Protein AF-A0A2V9SPE2-F1 (afdb_monomer_lite)

Radius of gyration: 20.11 Å; chains: 1; bounding box: 40×23×54 Å

Sequence (118 aa):
MSVTRIAGRIKAHYRHVFNSGCIYTAIGEASGELKHRSKPGTKLRAIRQQCGLSFRAVYAASQDIAKEHRQPAFLVPPSRLHDIETKDRIPSIHRLYALARIYGRTLNEILSLYGIPL

Structure (mmCIF, N/CA/C/O backbone):
data_AF-A0A2V9SPE2-F1
#
_entry.id   AF-A0A2V9SPE2-F1
#
loop_
_atom_site.group_PDB
_atom_site.id
_atom_site.type_symbol
_atom_site.label_atom_id
_atom_site.label_alt_id
_atom_site.label_comp_id
_atom_site.label_asym_id
_atom_site.label_entity_id
_atom_site.label_seq_id
_atom_site.pdbx_PDB_ins_code
_atom_site.Cartn_x
_atom_site.Cartn_y
_atom_site.Cartn_z
_atom_site.occupancy
_atom_site.B_iso_or_equiv
_atom_site.auth_seq_id
_atom_site.auth_comp_id
_atom_site.auth_asym_id
_atom_site.auth_atom_id
_atom_site.pdbx_PDB_model_num
ATOM 1 N N . MET A 1 1 ? -20.753 -11.191 -42.925 1.00 45.09 1 MET A N 1
ATOM 2 C CA . MET A 1 1 ? -20.271 -9.805 -42.709 1.00 45.09 1 MET A CA 1
ATOM 3 C C . MET A 1 1 ? -18.911 -9.878 -42.031 1.00 45.09 1 MET A C 1
ATOM 5 O O . MET A 1 1 ? -18.849 -10.213 -40.860 1.00 45.09 1 MET A O 1
ATOM 9 N N . SER A 1 2 ? -17.830 -9.711 -42.802 1.00 40.88 2 SER A N 1
ATOM 10 C CA . SER A 1 2 ? -16.462 -10.041 -42.376 1.00 40.88 2 SER A CA 1
ATOM 11 C C . SER A 1 2 ? -15.746 -8.830 -41.761 1.00 40.88 2 SER A C 1
ATOM 13 O O . SER A 1 2 ? -15.856 -7.711 -42.268 1.00 40.88 2 SER A O 1
ATOM 15 N N . VAL A 1 3 ? -15.014 -9.077 -40.673 1.00 44.03 3 VAL A N 1
ATOM 16 C CA . VAL A 1 3 ? -14.261 -8.155 -39.788 1.00 44.03 3 VAL A CA 1
ATOM 17 C C . VAL A 1 3 ? -13.335 -7.156 -40.512 1.00 44.03 3 VAL A C 1
ATOM 19 O O . VAL A 1 3 ? -12.921 -6.144 -39.948 1.00 44.03 3 VAL A O 1
ATOM 22 N N . THR A 1 4 ? -13.059 -7.383 -41.793 1.00 42.81 4 THR A N 1
ATOM 23 C CA . THR A 1 4 ? -12.134 -6.621 -42.639 1.00 42.81 4 THR A CA 1
ATOM 24 C C . THR A 1 4 ? -12.589 -5.188 -42.952 1.00 42.81 4 THR A C 1
ATOM 26 O O . THR A 1 4 ? -11.749 -4.323 -43.196 1.00 42.81 4 THR A O 1
ATOM 29 N N . ARG A 1 5 ? -13.898 -4.884 -42.916 1.00 43.50 5 ARG A N 1
ATOM 30 C CA . ARG A 1 5 ? -14.402 -3.520 -43.210 1.00 43.50 5 ARG A CA 1
ATOM 31 C C . ARG A 1 5 ? -14.202 -2.519 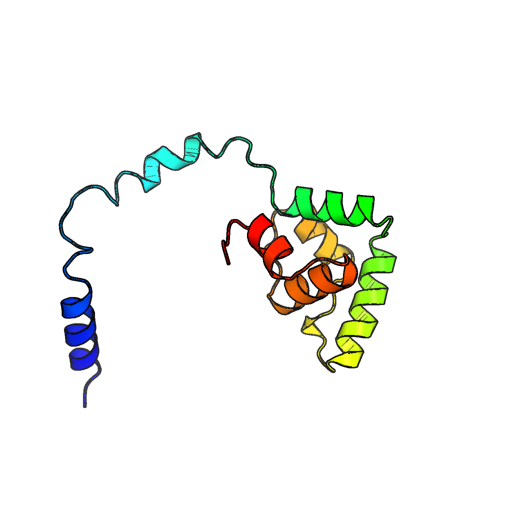-42.067 1.00 43.50 5 ARG A C 1
ATOM 33 O O . ARG A 1 5 ? -14.066 -1.328 -42.336 1.00 43.50 5 ARG A O 1
ATOM 40 N N . ILE A 1 6 ? -14.145 -2.975 -40.814 1.00 46.44 6 ILE A N 1
ATOM 41 C CA . ILE A 1 6 ? -13.982 -2.088 -39.645 1.00 46.44 6 ILE A CA 1
ATOM 42 C C . ILE A 1 6 ? -12.536 -1.574 -39.562 1.00 46.44 6 ILE A C 1
ATOM 44 O O . ILE A 1 6 ? -12.310 -0.383 -39.347 1.00 46.44 6 ILE A O 1
ATOM 48 N N . ALA A 1 7 ? -11.554 -2.435 -39.853 1.00 43.47 7 ALA A N 1
ATOM 49 C CA . ALA A 1 7 ? -10.134 -2.074 -39.861 1.00 43.47 7 ALA A CA 1
ATOM 50 C C . ALA A 1 7 ? -9.795 -0.965 -40.880 1.00 43.47 7 ALA A C 1
ATOM 52 O O . ALA A 1 7 ? -8.960 -0.100 -40.609 1.00 43.47 7 ALA A O 1
ATOM 53 N N . GLY A 1 8 ? -10.475 -0.948 -42.034 1.00 42.50 8 GLY A N 1
ATOM 54 C CA . GLY A 1 8 ? -10.287 0.082 -43.063 1.00 42.50 8 GLY A CA 1
ATOM 55 C C . GLY A 1 8 ? -10.749 1.477 -42.629 1.00 42.50 8 GLY A C 1
ATOM 56 O O . GLY A 1 8 ? -10.129 2.474 -42.996 1.00 42.50 8 GLY A O 1
ATOM 57 N N . ARG A 1 9 ? -11.794 1.559 -41.795 1.00 44.81 9 ARG A N 1
ATOM 58 C CA . ARG A 1 9 ? -12.363 2.834 -41.328 1.00 44.81 9 ARG A CA 1
ATOM 59 C C . ARG A 1 9 ? -11.564 3.450 -40.173 1.00 44.81 9 ARG A C 1
ATOM 61 O O . ARG A 1 9 ? -11.465 4.669 -40.103 1.00 44.81 9 ARG A O 1
ATOM 68 N N . ILE A 1 10 ? -10.911 2.625 -39.349 1.00 51.47 10 ILE A N 1
ATOM 69 C CA . ILE A 1 10 ? -9.981 3.083 -38.299 1.00 51.47 10 ILE A CA 1
ATOM 70 C C . ILE A 1 10 ? -8.686 3.640 -38.920 1.00 51.47 10 ILE A C 1
ATOM 72 O O . ILE A 1 10 ? -8.216 4.702 -38.517 1.00 51.47 10 ILE A O 1
ATOM 76 N N . LYS A 1 11 ? -8.141 2.992 -39.963 1.00 45.84 11 LYS A N 1
ATOM 77 C CA . LYS A 1 11 ? -6.917 3.454 -40.651 1.00 45.84 11 LYS A CA 1
ATOM 78 C C . LYS A 1 11 ? -7.044 4.841 -41.293 1.00 45.84 11 LYS A C 1
ATOM 80 O O . LYS A 1 11 ? -6.061 5.572 -41.342 1.00 45.84 11 LYS A O 1
ATOM 85 N N . ALA A 1 12 ? -8.228 5.216 -41.777 1.00 49.00 12 ALA A N 1
ATOM 86 C CA . ALA A 1 12 ? -8.435 6.516 -42.415 1.00 49.00 12 ALA A CA 1
ATOM 87 C C . ALA A 1 12 ? -8.421 7.686 -41.414 1.00 49.00 12 ALA A C 1
ATOM 89 O O . ALA A 1 12 ? -8.009 8.784 -41.776 1.00 49.00 12 ALA A O 1
ATOM 90 N N . HIS A 1 13 ? -8.820 7.450 -40.159 1.00 45.06 13 HIS A N 1
ATOM 91 C CA . HIS A 1 13 ? -8.910 8.501 -39.142 1.00 45.06 13 HIS A CA 1
ATOM 92 C C . HIS A 1 13 ? -7.552 8.834 -38.495 1.00 45.06 13 HIS A C 1
ATOM 94 O O . HIS A 1 13 ? -7.324 9.965 -38.085 1.00 45.06 13 HIS A O 1
ATOM 100 N N . TYR A 1 14 ? -6.604 7.890 -38.491 1.00 46.16 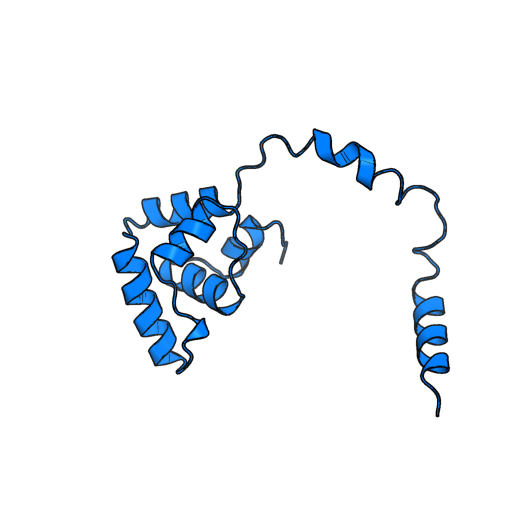14 TYR A N 1
ATOM 101 C CA . TYR A 1 14 ? -5.255 8.062 -37.922 1.00 46.16 14 TYR A CA 1
ATOM 102 C C . TYR A 1 14 ? -4.172 8.386 -38.966 1.00 46.16 14 TYR A C 1
ATOM 104 O O . TYR A 1 14 ? -2.979 8.195 -38.724 1.00 46.16 14 TYR A O 1
ATOM 112 N N . ARG A 1 15 ? -4.560 8.893 -40.142 1.00 40.56 15 ARG A N 1
ATOM 113 C CA . ARG A 1 15 ? -3.642 9.136 -41.269 1.00 40.56 15 ARG A CA 1
ATOM 114 C C . ARG A 1 15 ? -2.596 10.235 -41.008 1.00 40.56 15 ARG A C 1
ATOM 116 O O . ARG A 1 15 ? -1.603 10.290 -41.721 1.00 40.56 15 ARG A O 1
ATOM 123 N N . HIS A 1 16 ? -2.758 11.033 -39.950 1.00 41.75 16 HIS A N 1
ATOM 124 C CA . HIS A 1 16 ? -1.746 11.990 -39.484 1.00 41.75 16 HIS A CA 1
ATOM 125 C C . HIS A 1 16 ? -0.682 11.396 -38.543 1.00 41.75 16 HIS A C 1
ATOM 127 O O . HIS A 1 16 ? 0.319 12.053 -38.287 1.00 41.75 16 HIS A O 1
ATOM 133 N N . VAL A 1 17 ? -0.846 10.158 -38.060 1.00 47.31 17 VAL A N 1
ATOM 134 C CA . VAL A 1 17 ? 0.118 9.514 -37.139 1.00 47.31 17 VAL A CA 1
ATOM 135 C C . VAL A 1 17 ? 1.178 8.689 -37.893 1.00 47.31 17 VAL A C 1
ATOM 137 O O . VAL A 1 17 ? 2.150 8.230 -37.307 1.00 47.31 17 VAL A O 1
ATOM 140 N N . PHE A 1 18 ? 1.029 8.521 -39.212 1.00 42.56 18 PHE A N 1
ATOM 141 C CA . PHE A 1 18 ? 1.817 7.575 -40.015 1.00 42.56 18 PHE A CA 1
ATOM 142 C C . PHE A 1 18 ? 2.649 8.213 -41.136 1.00 42.56 18 PHE A C 1
ATOM 144 O O . PHE A 1 18 ? 2.977 7.543 -42.111 1.00 42.56 18 PHE A O 1
ATOM 151 N N . ASN A 1 19 ? 3.010 9.494 -41.022 1.00 41.66 19 ASN A N 1
ATOM 152 C CA . ASN A 1 19 ? 3.942 10.110 -41.968 1.00 41.66 19 ASN A CA 1
ATOM 153 C C . ASN A 1 19 ? 4.971 10.992 -41.259 1.00 41.66 19 ASN A C 1
ATOM 155 O O . ASN A 1 19 ? 4.884 12.213 -41.314 1.00 41.66 19 ASN A O 1
ATOM 159 N N . SER A 1 20 ? 5.913 10.363 -40.553 1.00 38.97 20 SER A N 1
ATOM 160 C CA . SER A 1 20 ? 7.225 10.924 -40.195 1.00 38.97 20 SER A CA 1
ATOM 161 C C . SER A 1 20 ? 8.101 9.801 -39.635 1.00 38.97 20 SER A C 1
ATOM 163 O O . SER A 1 20 ? 7.794 9.218 -38.595 1.00 38.97 20 SER A O 1
ATOM 165 N N . GLY A 1 21 ? 9.170 9.455 -40.351 1.00 41.00 21 GLY A N 1
ATOM 166 C CA . GLY A 1 21 ? 10.102 8.378 -40.013 1.00 41.00 21 GLY A CA 1
ATOM 167 C C . GLY A 1 21 ? 10.988 8.676 -38.801 1.00 41.00 21 GLY A C 1
ATOM 168 O O . GLY A 1 21 ? 12.186 8.848 -38.970 1.00 41.00 21 GLY A O 1
ATOM 169 N N . CYS A 1 22 ? 10.417 8.706 -37.591 1.00 36.97 22 CYS A N 1
ATOM 170 C CA . CYS A 1 22 ? 11.181 8.963 -36.358 1.00 36.97 22 CYS A CA 1
ATOM 171 C C . CYS A 1 22 ? 10.678 8.251 -35.083 1.00 36.97 22 CYS A C 1
ATOM 173 O O . CYS A 1 22 ? 11.142 8.573 -33.996 1.00 36.97 22 CYS A O 1
ATOM 175 N N . ILE A 1 23 ? 9.744 7.290 -35.155 1.00 38.56 23 ILE A N 1
ATOM 176 C CA . ILE A 1 23 ? 9.174 6.674 -33.931 1.00 38.56 23 ILE A CA 1
ATOM 177 C C . ILE A 1 23 ? 9.763 5.306 -33.545 1.00 38.56 23 ILE A C 1
ATOM 179 O O . ILE A 1 23 ? 9.626 4.901 -32.395 1.00 38.56 23 ILE A O 1
ATOM 183 N N . TYR A 1 24 ? 10.450 4.603 -34.455 1.00 38.47 24 TYR A N 1
ATOM 184 C CA . TYR A 1 24 ? 11.024 3.274 -34.164 1.00 38.47 24 TYR A CA 1
ATOM 185 C C . TYR A 1 24 ? 12.506 3.296 -33.766 1.00 38.47 24 TYR A C 1
ATOM 187 O O . TYR A 1 24 ? 12.995 2.321 -33.207 1.00 38.47 24 TYR A O 1
ATOM 195 N N . THR A 1 25 ? 13.221 4.396 -33.993 1.00 37.56 25 THR A N 1
ATOM 196 C CA . THR A 1 25 ? 14.614 4.570 -33.545 1.00 37.56 25 THR A CA 1
ATOM 197 C C . THR A 1 25 ? 14.708 5.058 -32.094 1.00 37.56 25 THR A C 1
ATOM 199 O O . THR A 1 25 ? 15.641 4.694 -31.387 1.00 37.56 25 THR A O 1
ATOM 202 N N . ALA A 1 26 ? 13.691 5.759 -31.580 1.00 42.19 26 ALA A N 1
ATOM 203 C CA . ALA A 1 26 ? 13.686 6.276 -30.205 1.00 42.19 26 ALA A CA 1
ATOM 204 C C . ALA A 1 26 ? 13.480 5.204 -29.111 1.00 42.19 26 ALA A C 1
ATOM 206 O O . ALA A 1 26 ? 13.787 5.445 -27.944 1.00 42.19 26 ALA A O 1
ATOM 207 N N . ILE A 1 27 ? 12.988 4.006 -29.455 1.00 49.34 27 ILE A N 1
ATOM 208 C CA . ILE A 1 27 ? 12.805 2.917 -28.474 1.00 49.34 27 ILE A CA 1
ATOM 209 C C . ILE A 1 27 ? 14.122 2.209 -28.107 1.00 49.34 27 ILE A C 1
ATOM 211 O O . ILE A 1 27 ? 14.177 1.542 -27.077 1.00 49.34 27 ILE A O 1
ATOM 215 N N . GLY A 1 28 ? 15.182 2.370 -28.910 1.00 38.50 28 GLY A N 1
ATOM 216 C CA . GLY A 1 28 ? 16.507 1.797 -28.637 1.00 38.50 28 GLY A CA 1
ATOM 217 C C . GLY A 1 28 ? 17.390 2.670 -27.738 1.00 38.50 28 GLY A C 1
ATOM 218 O O . GLY A 1 28 ? 18.136 2.147 -26.915 1.00 38.50 28 GLY A O 1
ATOM 219 N N . GLU A 1 29 ? 17.268 3.995 -27.838 1.00 41.19 29 GLU A N 1
ATOM 220 C CA . GLU A 1 29 ? 18.178 4.949 -27.179 1.00 41.19 29 GLU A CA 1
ATOM 221 C C . GLU A 1 29 ? 17.653 5.456 -25.820 1.00 41.19 29 GLU A C 1
ATOM 223 O O . GLU A 1 29 ? 18.436 5.766 -24.923 1.00 41.19 29 GLU A O 1
ATOM 228 N N . ALA A 1 30 ? 16.335 5.417 -25.582 1.00 44.50 30 ALA A N 1
ATOM 229 C CA . ALA A 1 30 ? 15.723 5.857 -24.319 1.00 44.50 30 ALA A CA 1
ATOM 230 C C . ALA A 1 30 ? 15.927 4.895 -23.125 1.00 44.50 30 ALA A C 1
ATOM 232 O O . ALA A 1 30 ? 15.512 5.189 -22.001 1.00 44.50 30 ALA A O 1
ATOM 233 N N . SER A 1 31 ? 16.579 3.747 -23.332 1.00 46.06 31 SER A N 1
ATOM 234 C CA . SER A 1 31 ? 16.885 2.797 -22.250 1.00 46.06 31 SER A CA 1
ATOM 235 C C . SER A 1 31 ? 17.997 3.304 -21.313 1.00 46.06 31 SER A C 1
ATOM 237 O O . SER A 1 31 ? 18.126 2.820 -20.187 1.00 46.06 31 SER A O 1
ATOM 239 N N . GLY A 1 32 ? 18.796 4.285 -21.757 1.00 39.81 32 GLY A N 1
ATOM 240 C CA . GLY A 1 32 ? 19.959 4.808 -21.028 1.00 39.81 32 GLY A CA 1
ATOM 241 C C . GLY A 1 32 ? 19.681 5.958 -20.050 1.00 39.81 32 GLY A C 1
ATOM 242 O O . GLY A 1 32 ? 20.434 6.109 -19.087 1.00 39.81 32 GLY A O 1
ATOM 243 N N . GLU A 1 33 ? 18.598 6.723 -20.237 1.00 38.50 33 GLU A N 1
ATOM 244 C CA . GLU A 1 33 ? 18.345 7.981 -19.500 1.00 38.50 33 GLU A CA 1
ATOM 245 C C . GLU A 1 33 ? 17.221 7.924 -18.448 1.00 38.50 33 GLU A C 1
ATOM 247 O O . GLU A 1 33 ? 17.034 8.867 -17.685 1.00 38.50 33 GLU A O 1
ATOM 252 N N . LEU A 1 34 ? 16.535 6.789 -18.266 1.00 50.16 34 LEU A N 1
ATOM 253 C CA . LEU A 1 34 ? 15.640 6.569 -17.108 1.00 50.16 34 LEU A CA 1
ATOM 254 C C . LEU A 1 34 ? 16.402 6.217 -15.810 1.00 50.16 34 LEU A C 1
ATOM 256 O O . LEU A 1 34 ? 15.818 5.749 -14.825 1.00 50.16 34 LEU A O 1
ATOM 260 N N . LYS A 1 35 ? 17.718 6.448 -15.785 1.00 45.12 35 LYS A N 1
ATOM 261 C CA . LYS A 1 35 ? 18.573 6.284 -14.609 1.00 45.12 35 LYS A CA 1
ATOM 262 C C . LYS A 1 35 ? 18.240 7.374 -13.583 1.00 45.12 35 LYS A C 1
ATOM 264 O O . LYS A 1 35 ? 18.760 8.477 -13.638 1.00 45.12 35 LYS A O 1
ATOM 269 N N . HIS A 1 36 ? 17.405 6.996 -12.611 1.00 51.00 36 HIS A N 1
ATOM 270 C CA . HIS A 1 36 ? 17.106 7.692 -11.349 1.00 51.00 36 HIS A CA 1
ATOM 271 C C . HIS A 1 36 ? 15.787 8.480 -11.241 1.00 51.00 36 HIS A C 1
ATOM 273 O O . HIS A 1 36 ? 15.645 9.348 -10.379 1.00 51.00 36 HIS A O 1
ATOM 279 N N . ARG A 1 37 ? 14.739 8.110 -11.991 1.00 58.56 37 ARG A N 1
ATOM 280 C CA . ARG A 1 37 ? 13.377 8.426 -11.521 1.00 58.56 37 ARG A CA 1
ATOM 281 C C . ARG A 1 37 ? 13.061 7.489 -10.351 1.00 58.56 37 ARG A C 1
ATOM 283 O O . ARG A 1 37 ? 13.029 6.276 -10.536 1.00 58.56 37 ARG A O 1
ATOM 290 N N . SER A 1 38 ? 12.874 8.031 -9.143 1.00 72.44 38 SER A N 1
ATOM 291 C CA . SER A 1 38 ? 12.496 7.231 -7.964 1.00 72.44 38 SER A CA 1
ATOM 292 C C . SER A 1 38 ? 11.321 6.308 -8.305 1.00 72.44 38 SER A C 1
ATOM 294 O O . SER A 1 38 ? 10.285 6.775 -8.794 1.00 72.44 38 SER A O 1
ATOM 296 N N . LYS A 1 39 ? 11.522 5.002 -8.093 1.00 89.75 39 LYS A N 1
ATOM 297 C CA . LYS A 1 39 ? 10.578 3.943 -8.462 1.00 89.75 39 LYS A CA 1
ATOM 298 C C . LYS A 1 39 ? 9.221 4.177 -7.778 1.00 89.75 39 LYS A C 1
ATOM 300 O O . LYS A 1 39 ? 9.205 4.547 -6.599 1.00 89.75 39 LYS A O 1
ATOM 305 N N . PRO A 1 40 ? 8.080 3.939 -8.455 1.00 93.38 40 PRO A N 1
ATOM 306 C CA . PRO A 1 40 ? 6.750 4.143 -7.871 1.00 93.38 40 PRO A CA 1
ATOM 307 C C . PRO A 1 40 ? 6.568 3.410 -6.532 1.00 93.38 40 PRO A C 1
ATOM 309 O O . PRO A 1 40 ? 6.029 3.978 -5.583 1.00 93.38 40 PRO A O 1
ATOM 312 N N . GLY A 1 41 ? 7.100 2.185 -6.424 1.00 95.19 41 GLY A N 1
ATOM 313 C CA . GLY A 1 41 ? 7.090 1.392 -5.191 1.00 95.19 41 GLY A CA 1
ATOM 314 C C . GLY A 1 41 ? 7.799 2.077 -4.019 1.00 95.19 41 GLY A C 1
ATOM 315 O O . GLY A 1 41 ? 7.257 2.127 -2.915 1.00 95.19 41 GLY A O 1
ATOM 316 N N . THR A 1 42 ? 8.956 2.700 -4.261 1.00 95.69 42 THR A N 1
ATOM 317 C CA . THR A 1 42 ? 9.693 3.463 -3.240 1.00 95.69 42 THR A CA 1
ATOM 318 C C . THR A 1 42 ? 8.891 4.668 -2.752 1.00 95.69 42 THR A C 1
ATOM 320 O O . THR A 1 42 ? 8.875 4.954 -1.554 1.00 95.69 42 THR A O 1
ATOM 323 N N . LYS A 1 43 ? 8.177 5.356 -3.652 1.00 95.94 43 LYS A N 1
ATOM 324 C CA . LYS A 1 43 ? 7.303 6.480 -3.279 1.00 95.94 43 LYS A CA 1
ATOM 325 C C . LYS A 1 43 ? 6.099 6.017 -2.457 1.00 95.94 43 LYS A C 1
ATOM 327 O O . LYS A 1 43 ? 5.791 6.638 -1.444 1.00 95.94 43 LYS A O 1
ATOM 332 N N . LEU A 1 44 ? 5.464 4.903 -2.833 1.00 97.00 44 LEU A N 1
ATOM 333 C CA . LEU A 1 44 ? 4.388 4.295 -2.037 1.00 97.00 44 LEU A CA 1
ATOM 334 C C . LEU A 1 44 ? 4.863 3.912 -0.634 1.00 97.00 44 LEU A C 1
ATOM 336 O O . LEU A 1 44 ? 4.173 4.197 0.345 1.00 97.00 44 LEU A O 1
ATOM 340 N N . ARG A 1 45 ? 6.059 3.324 -0.529 1.00 97.62 45 ARG A N 1
ATOM 341 C CA . ARG A 1 45 ? 6.678 3.007 0.761 1.00 97.62 45 ARG A CA 1
ATOM 342 C C . ARG A 1 45 ? 6.878 4.257 1.613 1.00 97.62 45 ARG A C 1
ATOM 344 O O . ARG A 1 45 ? 6.565 4.225 2.801 1.00 97.62 45 ARG A O 1
ATOM 351 N N . ALA A 1 46 ? 7.377 5.341 1.017 1.00 97.69 46 ALA A N 1
ATOM 352 C CA . ALA A 1 46 ? 7.578 6.603 1.721 1.00 97.69 46 ALA A CA 1
ATOM 353 C C . ALA A 1 46 ? 6.253 7.166 2.259 1.00 97.69 46 ALA A C 1
ATOM 355 O O . ALA A 1 46 ? 6.180 7.502 3.438 1.00 97.69 46 ALA A O 1
ATOM 356 N N . ILE A 1 47 ? 5.191 7.178 1.443 1.00 98.06 47 ILE A N 1
ATOM 357 C CA . ILE A 1 47 ? 3.849 7.607 1.874 1.00 98.06 47 ILE A CA 1
ATOM 358 C C . ILE A 1 47 ? 3.360 6.744 3.043 1.00 98.06 47 ILE A C 1
ATOM 360 O O . ILE A 1 47 ? 2.958 7.276 4.075 1.00 98.06 47 ILE A O 1
ATOM 364 N N . ARG A 1 48 ? 3.461 5.412 2.938 1.00 98.44 48 ARG A N 1
ATOM 365 C CA . ARG A 1 48 ? 3.054 4.506 4.022 1.00 98.44 48 ARG A CA 1
ATOM 366 C C . ARG A 1 48 ? 3.789 4.803 5.331 1.00 98.44 48 ARG A C 1
ATOM 368 O O . ARG A 1 48 ? 3.174 4.791 6.396 1.00 98.44 48 ARG A O 1
ATOM 375 N N . GLN A 1 49 ? 5.101 5.031 5.253 1.00 98.44 49 GLN A N 1
ATOM 376 C CA . GLN A 1 49 ? 5.933 5.351 6.414 1.00 98.44 49 GLN A CA 1
ATOM 377 C C . GLN A 1 49 ? 5.568 6.711 7.020 1.00 98.44 49 GLN A C 1
ATOM 379 O O . GLN A 1 49 ? 5.508 6.814 8.240 1.00 98.44 49 GLN A O 1
ATOM 384 N N . GLN A 1 50 ? 5.255 7.714 6.195 1.00 98.19 50 GLN A N 1
ATOM 385 C CA . GLN A 1 50 ? 4.760 9.020 6.651 1.00 98.19 50 GLN A CA 1
ATOM 386 C C . GLN A 1 50 ? 3.404 8.913 7.360 1.00 98.19 50 GLN A C 1
ATOM 388 O O . GLN A 1 50 ? 3.176 9.604 8.346 1.00 98.19 50 GLN A O 1
ATOM 393 N N . CYS A 1 51 ? 2.531 8.005 6.915 1.00 97.69 51 CYS A N 1
ATOM 394 C CA . CYS A 1 51 ? 1.282 7.684 7.611 1.00 97.69 51 CYS A CA 1
ATOM 395 C C . CYS A 1 51 ? 1.491 6.870 8.906 1.00 97.69 51 CYS A C 1
ATOM 397 O O . CYS A 1 51 ? 0.516 6.563 9.586 1.00 97.69 51 CYS A O 1
ATOM 399 N N . GLY A 1 52 ? 2.720 6.446 9.232 1.00 98.06 52 GLY A N 1
ATOM 400 C CA . GLY A 1 52 ? 3.003 5.599 10.397 1.00 98.06 52 GLY A CA 1
ATOM 401 C C . GLY A 1 52 ? 2.436 4.177 10.292 1.00 98.06 52 GLY A C 1
ATOM 402 O O . GLY A 1 52 ? 2.298 3.485 11.300 1.00 98.06 52 GLY A O 1
ATOM 403 N N . LEU A 1 53 ? 2.093 3.712 9.085 1.00 98.50 53 LEU A N 1
ATOM 404 C CA . LEU A 1 53 ? 1.392 2.442 8.896 1.00 98.50 53 LEU A CA 1
ATOM 405 C C . LEU A 1 53 ? 2.361 1.263 8.749 1.00 98.50 53 LEU A C 1
ATOM 407 O O . LEU A 1 53 ? 3.227 1.219 7.866 1.00 98.50 53 LEU A O 1
ATOM 411 N N . SER A 1 54 ? 2.158 0.236 9.573 1.00 98.50 54 SER A N 1
ATOM 412 C CA . SER A 1 54 ? 2.808 -1.062 9.390 1.00 98.50 54 SER A CA 1
ATOM 413 C C . SER A 1 54 ? 2.161 -1.849 8.243 1.00 98.50 54 SER A C 1
ATOM 415 O O . SER A 1 54 ? 1.014 -1.613 7.865 1.00 98.50 54 SER A O 1
ATOM 417 N N . PHE A 1 55 ? 2.861 -2.858 7.720 1.00 98.50 55 PHE A N 1
ATOM 418 C CA . PHE A 1 55 ? 2.297 -3.777 6.721 1.00 98.50 55 PHE A CA 1
ATOM 419 C C . PHE A 1 55 ? 1.019 -4.464 7.219 1.00 98.50 55 PHE A C 1
ATOM 421 O O . PHE A 1 55 ? 0.097 -4.716 6.446 1.00 98.50 55 PHE A O 1
ATOM 428 N N . ARG A 1 56 ? 0.967 -4.777 8.519 1.00 98.31 56 ARG A N 1
ATOM 429 C CA . ARG A 1 56 ? -0.194 -5.410 9.150 1.00 98.31 56 ARG A CA 1
ATOM 430 C C . ARG A 1 56 ? -1.365 -4.440 9.267 1.00 98.31 56 ARG A C 1
ATOM 432 O O . ARG A 1 56 ? -2.483 -4.855 8.989 1.00 98.31 56 ARG A O 1
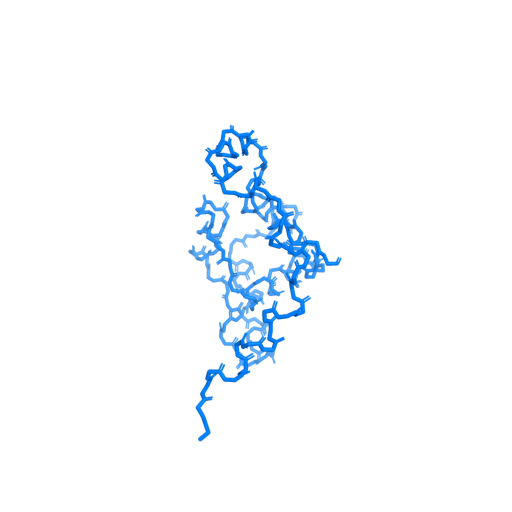ATOM 439 N N . ALA A 1 57 ? -1.105 -3.171 9.586 1.00 98.69 57 ALA A N 1
ATOM 440 C CA . ALA A 1 57 ? -2.133 -2.132 9.620 1.00 98.69 57 ALA A CA 1
ATOM 441 C C . ALA A 1 57 ? -2.754 -1.906 8.231 1.00 98.69 57 ALA A C 1
ATOM 443 O O . ALA A 1 57 ? -3.974 -1.894 8.102 1.00 98.69 57 ALA A O 1
ATOM 444 N N . VAL A 1 58 ? -1.929 -1.832 7.176 1.00 98.81 58 VAL A N 1
ATOM 445 C CA . VAL A 1 58 ? -2.426 -1.732 5.790 1.00 98.81 58 VAL A CA 1
ATOM 446 C C . VAL A 1 58 ? -3.268 -2.951 5.416 1.00 98.81 58 VAL A C 1
ATOM 448 O O . VAL A 1 58 ? -4.336 -2.805 4.826 1.00 98.81 58 VAL A O 1
ATOM 451 N N . TYR A 1 59 ? -2.821 -4.157 5.781 1.00 98.81 59 TYR A N 1
ATOM 452 C CA . TYR A 1 59 ? -3.595 -5.364 5.508 1.00 98.81 59 TYR A CA 1
ATOM 453 C C . TYR A 1 59 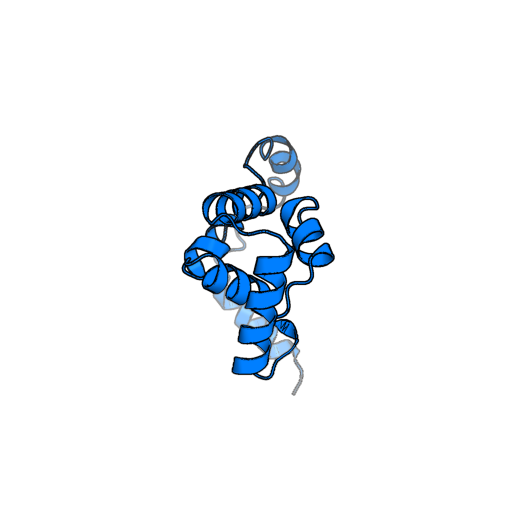? -4.955 -5.342 6.215 1.00 98.81 59 TYR A C 1
ATOM 455 O O . TYR A 1 59 ? -5.961 -5.574 5.547 1.00 98.81 59 TYR A O 1
ATOM 463 N N . ALA A 1 60 ? -4.999 -5.002 7.506 1.00 98.75 60 ALA A N 1
ATOM 464 C CA . ALA A 1 60 ? -6.241 -4.895 8.271 1.00 98.75 60 ALA A CA 1
ATOM 465 C C . ALA A 1 60 ? -7.213 -3.884 7.638 1.00 98.75 60 ALA A C 1
ATOM 467 O O . ALA A 1 60 ? -8.337 -4.247 7.306 1.00 98.75 60 ALA A O 1
ATOM 468 N N . ALA A 1 61 ? -6.750 -2.671 7.327 1.00 98.75 61 ALA A N 1
ATOM 469 C CA . ALA A 1 61 ? -7.584 -1.665 6.665 1.00 98.75 61 ALA A CA 1
ATOM 470 C C . ALA A 1 61 ? -8.077 -2.129 5.278 1.00 98.75 61 ALA A C 1
ATOM 472 O O . ALA A 1 61 ? -9.217 -1.875 4.889 1.00 98.75 61 ALA A O 1
ATOM 473 N N . SER A 1 62 ? -7.255 -2.877 4.531 1.00 98.81 62 SER A N 1
ATOM 474 C CA . SER A 1 62 ? -7.681 -3.456 3.250 1.00 98.81 62 SER A CA 1
ATOM 475 C C . SER A 1 62 ? -8.757 -4.538 3.405 1.00 98.81 62 SER A C 1
ATOM 477 O O . SER A 1 62 ? -9.559 -4.726 2.489 1.00 98.81 62 SER A O 1
ATOM 479 N N . GLN A 1 63 ? -8.803 -5.241 4.546 1.00 98.81 63 GLN A N 1
ATOM 480 C CA . GLN A 1 63 ? -9.870 -6.200 4.843 1.00 98.81 63 GLN A CA 1
ATOM 481 C C . GLN A 1 63 ? -11.208 -5.489 5.034 1.00 98.81 63 GLN A C 1
ATOM 483 O O . GLN A 1 63 ? -12.220 -5.993 4.550 1.00 98.81 63 GLN A O 1
ATOM 488 N N . ASP A 1 64 ? -11.216 -4.322 5.672 1.00 98.75 64 ASP A N 1
ATOM 489 C CA . ASP A 1 64 ? -12.440 -3.542 5.867 1.00 98.75 64 ASP A CA 1
ATOM 490 C C . ASP A 1 64 ? -12.984 -3.016 4.533 1.00 98.75 64 ASP A C 1
ATOM 492 O O . ASP A 1 64 ? -14.163 -3.207 4.241 1.00 98.75 64 ASP A O 1
ATOM 496 N N . ILE A 1 65 ? -12.113 -2.505 3.653 1.00 98.62 65 ILE A N 1
ATOM 497 C CA . ILE A 1 65 ? -12.490 -2.106 2.282 1.00 98.62 65 ILE A CA 1
ATOM 498 C C . ILE A 1 65 ? -13.020 -3.309 1.483 1.00 98.62 65 ILE A C 1
ATOM 500 O O . ILE A 1 65 ? -14.042 -3.219 0.802 1.00 98.62 65 ILE A O 1
ATOM 504 N N . ALA A 1 66 ? -12.352 -4.465 1.563 1.00 98.62 66 ALA A N 1
ATOM 505 C CA . ALA A 1 66 ? -12.799 -5.669 0.865 1.00 98.62 66 ALA A CA 1
ATOM 506 C C . ALA A 1 66 ? -14.180 -6.145 1.347 1.00 98.62 66 ALA A C 1
ATOM 508 O O . ALA A 1 66 ? -14.972 -6.622 0.532 1.00 98.62 66 ALA A O 1
ATOM 509 N N . LYS A 1 67 ? -14.484 -5.998 2.644 1.00 98.62 67 LYS A N 1
ATOM 510 C CA . LYS A 1 67 ? -15.807 -6.293 3.214 1.00 98.62 67 LYS A CA 1
ATOM 511 C C . LYS A 1 67 ? -16.857 -5.278 2.763 1.00 98.62 67 LYS A C 1
ATOM 513 O O . LYS A 1 67 ? -17.914 -5.702 2.303 1.00 98.62 67 LYS A O 1
ATOM 518 N N . GLU A 1 68 ? -16.554 -3.979 2.838 1.00 98.31 68 GLU A N 1
ATOM 519 C CA . GLU A 1 68 ? -17.427 -2.877 2.395 1.00 98.31 68 GLU A CA 1
ATOM 520 C C . GLU A 1 68 ? -17.897 -3.098 0.951 1.00 98.31 68 GLU A C 1
ATOM 522 O O . GLU A 1 68 ? -19.093 -3.075 0.664 1.00 98.31 68 GLU A O 1
ATOM 527 N N . HIS A 1 69 ? -16.963 -3.422 0.056 1.00 97.94 69 HIS A N 1
ATOM 528 C CA . HIS A 1 69 ? -17.252 -3.657 -1.358 1.00 97.94 69 HIS A CA 1
ATOM 529 C C . HIS A 1 69 ? -17.612 -5.112 -1.703 1.00 97.94 69 HIS A C 1
ATOM 531 O O . HIS A 1 69 ? -17.847 -5.412 -2.874 1.00 97.94 69 HIS A O 1
ATOM 537 N N . ARG A 1 70 ? -17.627 -6.030 -0.724 1.00 98.00 70 ARG A N 1
ATOM 538 C CA . ARG A 1 70 ? -17.827 -7.485 -0.915 1.00 98.00 70 ARG A CA 1
ATOM 539 C C . ARG A 1 70 ? -16.933 -8.077 -2.013 1.00 98.00 70 ARG A C 1
ATOM 541 O O . ARG A 1 70 ? -17.363 -8.911 -2.808 1.00 98.00 70 ARG A O 1
ATOM 548 N N . GLN A 1 71 ? -15.684 -7.625 -2.073 1.00 98.19 71 GLN A N 1
ATOM 549 C CA . GLN A 1 71 ? -14.768 -7.929 -3.166 1.00 98.19 71 GLN A CA 1
ATOM 550 C C . GLN A 1 71 ? -13.343 -8.190 -2.639 1.00 98.19 71 GLN A C 1
ATOM 552 O O . GLN A 1 71 ? -12.646 -7.254 -2.240 1.00 98.19 71 GLN A O 1
ATOM 557 N N . PRO A 1 72 ? -12.845 -9.443 -2.668 1.00 97.81 72 PRO A N 1
ATOM 558 C CA . PRO A 1 72 ? -11.515 -9.780 -2.151 1.00 97.81 72 PRO A CA 1
ATOM 559 C C . PRO A 1 72 ? -10.357 -9.160 -2.946 1.00 97.81 72 PRO A C 1
ATOM 561 O O . PRO A 1 72 ? -9.238 -9.087 -2.435 1.00 97.81 72 PRO A O 1
ATOM 564 N N . ALA A 1 73 ? -10.584 -8.677 -4.173 1.00 98.00 73 ALA A N 1
ATOM 565 C CA . ALA A 1 73 ? -9.547 -8.022 -4.975 1.00 98.00 73 ALA A CA 1
ATOM 566 C C . ALA A 1 73 ? -8.951 -6.756 -4.321 1.00 98.00 73 ALA A C 1
ATOM 568 O O . ALA A 1 73 ? -7.832 -6.369 -4.677 1.00 98.00 73 ALA A O 1
ATOM 569 N N . PHE A 1 74 ? -9.657 -6.141 -3.361 1.00 98.62 74 PHE A N 1
ATOM 570 C CA . PHE A 1 74 ? -9.169 -4.999 -2.578 1.00 98.62 74 PHE A CA 1
ATOM 571 C C . PHE A 1 74 ? -8.125 -5.377 -1.519 1.00 98.62 74 PHE A C 1
ATOM 573 O O . PHE A 1 74 ? -7.401 -4.501 -1.051 1.00 98.62 74 PHE A O 1
ATOM 580 N N . LEU A 1 75 ? -7.991 -6.662 -1.168 1.00 98.56 75 LEU A N 1
ATOM 581 C CA . LEU A 1 75 ? -7.013 -7.099 -0.175 1.00 98.56 75 LEU A CA 1
ATOM 582 C C . LEU A 1 75 ? -5.578 -6.802 -0.624 1.00 98.56 75 LEU A C 1
ATOM 584 O O . LEU A 1 75 ? -5.151 -7.133 -1.745 1.00 98.56 75 LEU A O 1
ATOM 588 N N . VAL A 1 76 ? -4.799 -6.270 0.318 1.00 98.62 76 VAL A N 1
ATOM 589 C CA . VAL A 1 76 ? -3.366 -6.009 0.159 1.00 98.62 76 VAL A CA 1
ATOM 590 C C . VAL A 1 76 ? -2.577 -6.794 1.219 1.00 98.62 76 VAL A C 1
ATOM 592 O O . VAL A 1 76 ? -2.215 -6.247 2.259 1.00 98.62 76 VAL A O 1
ATOM 595 N N . PRO A 1 77 ? -2.304 -8.097 0.993 1.00 98.50 77 PRO A N 1
ATOM 596 C CA . PRO A 1 77 ? -1.495 -8.896 1.912 1.00 98.50 77 PRO A CA 1
ATOM 597 C C . PRO A 1 77 ? -0.080 -8.327 2.096 1.00 98.50 77 PRO A C 1
ATOM 599 O O . PRO A 1 77 ? 0.469 -7.782 1.134 1.00 98.50 77 PRO A O 1
ATOM 602 N N . PRO A 1 78 ? 0.578 -8.535 3.254 1.00 98.56 78 PRO A N 1
ATOM 603 C CA . PRO A 1 78 ? 1.929 -8.025 3.500 1.00 98.56 78 PRO A CA 1
ATOM 604 C C . PRO A 1 78 ? 2.964 -8.420 2.438 1.00 98.56 78 PRO A C 1
ATOM 606 O O . PRO A 1 78 ? 3.763 -7.588 2.018 1.00 98.56 78 PRO A O 1
ATOM 609 N N . SER A 1 79 ? 2.923 -9.663 1.947 1.00 97.88 79 SER A N 1
ATOM 610 C CA . SER A 1 79 ? 3.807 -10.125 0.866 1.00 97.88 79 SER A CA 1
ATOM 611 C C . SER A 1 79 ? 3.570 -9.360 -0.436 1.00 97.88 79 SER A C 1
ATOM 613 O O . SER A 1 79 ? 4.514 -8.971 -1.117 1.00 97.88 79 SER A O 1
ATOM 615 N N . ARG A 1 80 ? 2.301 -9.083 -0.757 1.00 97.94 80 ARG A N 1
ATOM 616 C CA . ARG A 1 80 ? 1.931 -8.312 -1.943 1.00 97.94 80 ARG A CA 1
ATOM 617 C C . ARG A 1 80 ? 2.375 -6.863 -1.821 1.00 97.94 80 ARG A C 1
ATOM 619 O O . ARG A 1 80 ? 2.895 -6.327 -2.790 1.00 97.94 80 ARG A O 1
ATOM 626 N N . LEU A 1 81 ? 2.182 -6.255 -0.652 1.00 98.38 81 LEU A N 1
ATOM 627 C CA . LEU A 1 81 ? 2.660 -4.905 -0.376 1.00 98.38 81 LEU A CA 1
ATOM 628 C C . LEU A 1 81 ? 4.185 -4.826 -0.499 1.00 98.38 81 LEU A C 1
ATOM 630 O O . LEU A 1 81 ? 4.694 -3.885 -1.094 1.00 98.38 81 LEU A O 1
ATOM 634 N N . HIS A 1 82 ? 4.906 -5.842 -0.017 1.00 97.88 82 HIS A N 1
ATOM 635 C CA . HIS A 1 82 ? 6.361 -5.894 -0.135 1.00 97.88 82 HIS A CA 1
ATOM 636 C C . HIS A 1 82 ? 6.785 -5.934 -1.601 1.00 97.88 82 HIS A C 1
ATOM 638 O O . HIS A 1 82 ? 7.569 -5.092 -2.019 1.00 97.88 82 HIS A O 1
ATOM 644 N N . ASP A 1 83 ? 6.219 -6.849 -2.394 1.00 97.38 83 ASP A N 1
ATOM 645 C CA . ASP A 1 83 ? 6.512 -6.933 -3.828 1.00 97.38 83 ASP A CA 1
ATOM 646 C C . ASP A 1 83 ? 6.231 -5.606 -4.559 1.00 97.38 83 ASP A C 1
ATOM 648 O O . ASP A 1 83 ? 6.988 -5.222 -5.448 1.00 97.38 83 ASP A O 1
ATOM 652 N N . ILE A 1 84 ? 5.155 -4.902 -4.192 1.00 96.62 84 ILE A N 1
ATOM 653 C CA . ILE A 1 84 ? 4.808 -3.591 -4.763 1.00 96.62 84 ILE A CA 1
ATOM 654 C C . ILE A 1 84 ? 5.863 -2.539 -4.396 1.00 96.62 84 ILE A C 1
ATOM 656 O O . ILE A 1 84 ? 6.297 -1.775 -5.255 1.00 96.62 84 ILE A O 1
ATOM 660 N N . GLU A 1 85 ? 6.278 -2.493 -3.130 1.00 96.50 85 GLU A N 1
ATOM 661 C CA . GLU A 1 85 ? 7.198 -1.472 -2.621 1.00 96.50 85 GLU A CA 1
ATOM 662 C C . GLU A 1 85 ? 8.659 -1.695 -3.027 1.00 96.50 85 GLU A C 1
ATOM 664 O O . GLU A 1 85 ? 9.417 -0.728 -3.090 1.00 96.50 85 GLU A O 1
ATOM 669 N N . THR A 1 86 ? 9.075 -2.942 -3.274 1.00 94.62 86 THR A N 1
ATOM 670 C CA . THR A 1 86 ? 10.495 -3.286 -3.472 1.00 94.62 86 THR A CA 1
ATOM 671 C C . THR A 1 86 ? 10.820 -3.886 -4.836 1.00 94.62 86 THR A C 1
ATOM 673 O O . THR A 1 86 ? 11.940 -3.703 -5.311 1.00 94.62 86 THR A O 1
ATOM 676 N N . LYS A 1 87 ? 9.876 -4.582 -5.484 1.00 91.62 87 LYS A N 1
ATOM 677 C CA . LYS A 1 87 ? 10.116 -5.361 -6.717 1.00 91.62 87 LYS A CA 1
ATOM 678 C C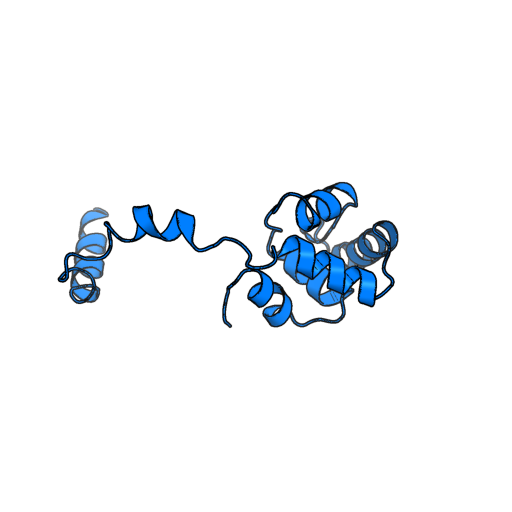 . LYS A 1 87 ? 9.415 -4.788 -7.949 1.00 91.62 87 LYS A C 1
ATOM 680 O O . LYS A 1 87 ? 9.158 -5.524 -8.896 1.00 91.62 87 LYS A O 1
ATOM 685 N N . ASP A 1 88 ? 9.055 -3.506 -7.919 1.00 82.69 88 ASP A N 1
ATOM 686 C CA . ASP A 1 88 ? 8.366 -2.807 -9.015 1.00 82.69 88 ASP A CA 1
ATOM 687 C C . ASP A 1 88 ? 7.076 -3.496 -9.488 1.00 82.69 88 ASP A C 1
ATOM 689 O O . ASP A 1 88 ? 6.638 -3.342 -10.632 1.00 82.69 88 ASP A O 1
ATOM 693 N N . ARG A 1 89 ? 6.425 -4.269 -8.610 1.00 92.94 89 ARG A N 1
ATOM 694 C CA . ARG A 1 89 ? 5.208 -4.978 -8.988 1.00 92.94 89 ARG A CA 1
ATOM 695 C C . ARG A 1 89 ? 4.054 -3.995 -9.150 1.00 92.94 89 ARG A C 1
ATOM 697 O O . ARG A 1 89 ? 3.662 -3.327 -8.196 1.00 92.94 89 ARG A O 1
ATOM 704 N N . ILE A 1 90 ? 3.459 -3.968 -10.342 1.00 94.00 90 ILE A N 1
ATOM 705 C CA . ILE A 1 90 ? 2.296 -3.125 -10.638 1.00 94.00 90 ILE A CA 1
ATOM 706 C C . ILE A 1 90 ? 1.064 -3.682 -9.896 1.00 94.00 90 ILE A C 1
ATOM 708 O O . ILE A 1 90 ? 0.682 -4.838 -10.119 1.00 94.00 90 ILE A O 1
ATOM 712 N N . PRO A 1 91 ? 0.428 -2.908 -8.996 1.00 96.31 91 PRO A N 1
ATOM 713 C CA . PRO A 1 91 ? -0.806 -3.319 -8.344 1.00 96.31 91 PRO A CA 1
ATOM 714 C C . PRO A 1 91 ? -1.984 -3.284 -9.329 1.00 96.31 91 PRO A C 1
ATOM 716 O O . PRO A 1 91 ? -2.051 -2.454 -10.228 1.00 96.31 91 PRO A O 1
ATOM 719 N N . SER A 1 92 ? -2.966 -4.160 -9.123 1.00 97.38 92 SER A N 1
ATOM 720 C CA . SER A 1 92 ? -4.257 -4.082 -9.820 1.00 97.38 92 SER A CA 1
ATOM 721 C C . SER A 1 92 ? -5.025 -2.815 -9.430 1.00 97.38 92 SER A C 1
ATOM 723 O O . SER A 1 92 ? -4.851 -2.317 -8.318 1.00 97.38 92 SER A O 1
ATOM 725 N N . ILE A 1 93 ? -5.973 -2.378 -10.266 1.00 97.50 93 ILE A N 1
ATOM 726 C CA . ILE A 1 93 ? -6.794 -1.181 -10.009 1.00 97.50 93 ILE A CA 1
ATOM 727 C C . ILE A 1 93 ? -7.472 -1.180 -8.627 1.00 97.50 93 ILE A C 1
ATOM 729 O O . ILE A 1 93 ? -7.393 -0.193 -7.906 1.00 97.50 93 ILE A O 1
ATOM 733 N N . HIS A 1 94 ? -8.020 -2.320 -8.189 1.00 98.44 94 HIS A N 1
ATOM 734 C CA . HIS A 1 94 ? -8.610 -2.480 -6.854 1.00 98.44 94 HIS A CA 1
ATOM 735 C C . HIS A 1 94 ? -7.613 -2.184 -5.722 1.00 98.44 94 HIS A C 1
ATOM 737 O O . HIS A 1 94 ? -7.964 -1.578 -4.718 1.00 98.44 94 HIS A O 1
ATOM 743 N N . ARG A 1 95 ? -6.343 -2.576 -5.886 1.00 98.44 95 ARG A N 1
ATOM 744 C CA . ARG A 1 95 ? -5.307 -2.347 -4.871 1.00 98.44 95 ARG A CA 1
ATOM 745 C C . ARG A 1 95 ? -4.785 -0.921 -4.919 1.00 98.44 95 ARG A C 1
ATOM 747 O O . ARG A 1 95 ? -4.500 -0.376 -3.866 1.00 98.44 95 ARG A O 1
ATOM 754 N N . LEU A 1 96 ? -4.697 -0.311 -6.102 1.00 97.88 96 LEU A N 1
ATOM 755 C CA . LEU A 1 96 ? -4.395 1.119 -6.221 1.00 97.88 96 LEU A CA 1
ATOM 756 C C . LEU A 1 96 ? -5.460 1.955 -5.507 1.00 97.88 96 LEU A C 1
ATOM 758 O O . LEU A 1 96 ? -5.110 2.816 -4.708 1.00 97.88 96 LEU A O 1
ATOM 762 N N . TYR A 1 97 ? -6.741 1.634 -5.713 1.00 98.31 97 TYR A N 1
ATOM 763 C CA . TYR A 1 97 ? -7.842 2.254 -4.976 1.00 98.31 97 TYR A CA 1
ATOM 764 C C . TYR A 1 97 ? -7.726 2.030 -3.463 1.00 98.31 97 TYR A C 1
ATOM 766 O O . TYR A 1 97 ? -7.794 2.989 -2.697 1.00 98.31 97 TYR A O 1
ATOM 774 N N . ALA A 1 98 ? -7.503 0.785 -3.024 1.00 98.69 98 ALA A N 1
ATOM 775 C CA . ALA A 1 98 ? -7.353 0.482 -1.602 1.00 98.69 98 ALA A CA 1
ATOM 776 C C . ALA A 1 98 ? -6.187 1.263 -0.975 1.00 98.69 98 ALA A C 1
ATOM 778 O O . ALA A 1 98 ? -6.355 1.867 0.077 1.00 98.69 98 ALA A O 1
ATOM 779 N N . LEU A 1 99 ? -5.026 1.305 -1.635 1.00 98.50 99 LEU A N 1
ATOM 780 C CA . LEU A 1 99 ? -3.856 2.051 -1.166 1.00 98.50 99 LEU A CA 1
ATOM 781 C C . LEU A 1 99 ? -4.121 3.558 -1.113 1.00 98.50 99 LEU A C 1
ATOM 783 O O . LEU A 1 99 ? -3.745 4.186 -0.131 1.00 98.50 99 LEU A O 1
ATOM 787 N N . ALA A 1 100 ? -4.803 4.127 -2.111 1.00 98.44 100 ALA A N 1
ATOM 788 C CA . ALA A 1 100 ? -5.204 5.533 -2.091 1.00 98.44 100 ALA A CA 1
ATOM 789 C C . ALA A 1 100 ? -6.054 5.840 -0.849 1.00 98.44 100 ALA A C 1
ATOM 791 O O . ALA A 1 100 ? -5.703 6.708 -0.049 1.00 98.44 100 ALA A O 1
ATOM 792 N N . ARG A 1 101 ? -7.108 5.044 -0.624 1.00 98.38 101 ARG A N 1
ATOM 793 C CA . ARG A 1 101 ? -8.023 5.219 0.511 1.00 98.38 101 ARG A CA 1
ATOM 794 C C . ARG A 1 101 ? -7.329 5.023 1.863 1.00 98.38 101 ARG A C 1
ATOM 796 O O . ARG A 1 101 ? -7.534 5.831 2.760 1.00 98.38 101 ARG A O 1
ATOM 803 N N . ILE A 1 102 ? -6.474 4.005 2.001 1.00 98.69 102 ILE A N 1
ATOM 804 C CA . ILE A 1 102 ? -5.730 3.719 3.244 1.00 98.69 102 ILE A CA 1
ATOM 805 C C . ILE A 1 102 ? -4.693 4.809 3.546 1.00 98.69 102 ILE A C 1
ATOM 807 O O . ILE A 1 102 ? -4.479 5.146 4.706 1.00 98.69 102 ILE A O 1
ATOM 811 N N . TYR A 1 103 ? -4.045 5.366 2.522 1.00 98.31 103 TYR A N 1
ATOM 812 C CA . TYR A 1 103 ? -3.022 6.404 2.688 1.00 98.31 103 TYR A CA 1
ATOM 813 C C . TYR A 1 103 ? -3.595 7.824 2.759 1.00 98.31 103 TYR A C 1
ATOM 815 O O . TYR A 1 103 ? -2.824 8.780 2.842 1.00 98.31 103 TYR A O 1
ATOM 823 N N . GLY A 1 104 ? -4.922 7.982 2.710 1.00 97.69 104 GLY A N 1
ATOM 824 C CA . GLY A 1 104 ? -5.567 9.297 2.707 1.00 97.69 104 GLY A CA 1
ATOM 825 C C . GLY A 1 104 ? -5.205 10.129 1.474 1.00 97.69 104 GLY A C 1
ATOM 826 O O . GLY A 1 104 ? -5.062 11.345 1.569 1.00 97.69 104 GLY A O 1
ATOM 827 N N . ARG A 1 105 ? -5.002 9.471 0.329 1.00 97.81 105 ARG A N 1
ATOM 828 C CA . ARG A 1 105 ? -4.670 10.093 -0.956 1.00 97.81 105 ARG A CA 1
ATOM 829 C C . ARG A 1 105 ? -5.791 9.885 -1.958 1.00 97.81 105 ARG A C 1
ATOM 831 O O . ARG A 1 105 ? -6.556 8.924 -1.891 1.00 97.81 105 ARG A O 1
ATOM 838 N N . THR A 1 106 ? -5.854 10.772 -2.934 1.00 96.94 106 THR A N 1
ATOM 839 C CA . THR A 1 106 ? -6.691 10.581 -4.114 1.00 96.94 106 THR A CA 1
ATOM 840 C C . THR A 1 106 ? -6.123 9.465 -4.991 1.00 96.94 106 THR A C 1
ATOM 842 O O . THR A 1 106 ? -4.917 9.198 -5.013 1.00 96.94 106 THR A O 1
ATOM 845 N N . LEU A 1 107 ? -6.993 8.805 -5.760 1.00 95.75 107 LEU A N 1
ATOM 846 C CA . LEU A 1 107 ? -6.545 7.798 -6.723 1.00 95.75 107 LEU A CA 1
ATOM 847 C C . LEU A 1 107 ? -5.601 8.409 -7.774 1.00 95.75 107 LEU A C 1
ATOM 849 O O . LEU A 1 107 ? -4.629 7.765 -8.163 1.00 95.75 107 LEU A O 1
ATOM 853 N N . ASN A 1 108 ? -5.840 9.662 -8.170 1.00 95.38 108 ASN A N 1
ATOM 854 C CA . ASN A 1 108 ? -5.009 10.385 -9.132 1.00 95.38 108 ASN A CA 1
ATOM 855 C C . ASN A 1 108 ? -3.589 10.609 -8.600 1.00 95.38 108 ASN A C 1
ATOM 857 O O . ASN A 1 108 ? -2.630 10.348 -9.323 1.00 95.38 108 ASN A O 1
ATOM 861 N N . GLU A 1 109 ? -3.428 11.002 -7.329 1.00 95.50 109 GLU A N 1
ATOM 862 C CA . GLU A 1 109 ? -2.100 11.115 -6.707 1.00 95.50 109 GLU A CA 1
ATOM 863 C C . GLU A 1 109 ? -1.341 9.783 -6.780 1.00 95.50 109 GLU A C 1
ATOM 865 O O . GLU A 1 109 ? -0.175 9.767 -7.171 1.00 95.50 109 GLU A O 1
ATOM 870 N N . ILE A 1 110 ? -1.999 8.656 -6.484 1.00 95.75 110 ILE A N 1
ATOM 871 C CA . ILE A 1 110 ? -1.368 7.329 -6.546 1.00 95.75 110 ILE A CA 1
ATOM 872 C C . ILE A 1 110 ? -1.011 6.934 -7.987 1.00 95.75 110 ILE A C 1
ATOM 874 O O . ILE A 1 110 ? 0.083 6.420 -8.224 1.00 95.75 110 ILE A O 1
ATOM 878 N N . LEU A 1 111 ? -1.891 7.190 -8.957 1.00 94.12 111 LEU A N 1
ATOM 879 C CA . LEU A 1 111 ? -1.643 6.901 -10.375 1.00 94.12 111 LEU A CA 1
ATOM 880 C C . LEU A 1 111 ? -0.514 7.763 -10.957 1.00 94.12 111 LEU A C 1
ATOM 882 O O . LEU A 1 111 ? 0.300 7.262 -11.738 1.00 94.12 111 LEU A O 1
ATOM 886 N N . SER A 1 112 ? -0.386 9.012 -10.503 1.00 93.94 112 SER A N 1
ATOM 887 C CA . SER A 1 112 ? 0.700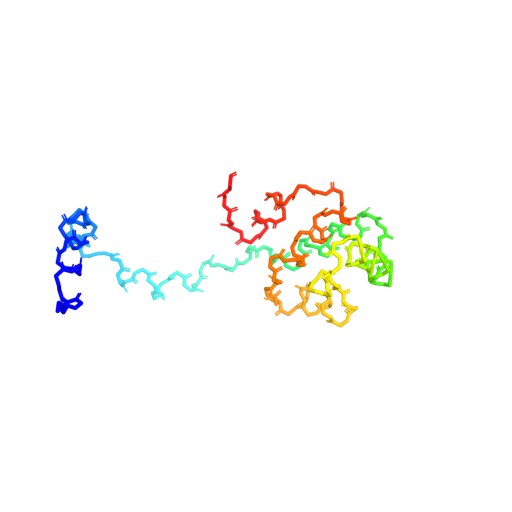 9.907 -10.912 1.00 93.94 112 SER A CA 1
ATOM 888 C C . SER A 1 112 ? 2.085 9.352 -10.549 1.00 93.94 112 SER A C 1
ATOM 890 O O . SER A 1 112 ? 3.057 9.572 -11.279 1.00 93.94 112 SER A O 1
ATOM 892 N N . LEU A 1 113 ? 2.187 8.545 -9.479 1.00 93.38 113 LEU A N 1
ATOM 893 C CA . LEU A 1 113 ? 3.433 7.869 -9.100 1.00 93.38 113 LEU A CA 1
ATOM 894 C C . LEU A 1 113 ? 3.911 6.902 -10.187 1.00 93.38 113 LEU A C 1
ATOM 896 O O . LEU A 1 113 ? 5.118 6.722 -10.333 1.00 93.38 113 LEU A O 1
ATOM 900 N N . TYR A 1 114 ? 2.979 6.328 -10.951 1.00 91.75 114 TYR A N 1
ATOM 901 C CA . TYR A 1 114 ? 3.224 5.425 -12.078 1.00 91.75 114 TYR A CA 1
ATOM 902 C C . TYR A 1 114 ? 3.323 6.157 -13.427 1.00 91.75 114 TYR A C 1
ATOM 904 O O . TYR A 1 114 ? 3.403 5.509 -14.466 1.00 91.75 114 TYR A O 1
ATOM 912 N N . GLY A 1 115 ? 3.354 7.494 -13.430 1.00 90.75 115 GLY A N 1
ATOM 913 C CA . GLY A 1 115 ? 3.509 8.296 -14.645 1.00 90.75 115 GLY A CA 1
ATOM 914 C C . GLY A 1 115 ? 2.234 8.443 -15.475 1.00 90.75 115 GLY A C 1
ATOM 915 O O . GLY A 1 115 ? 2.332 8.769 -16.653 1.00 90.75 115 GLY A O 1
ATOM 916 N N . ILE A 1 116 ? 1.062 8.210 -14.880 1.00 89.62 116 ILE A N 1
ATOM 917 C CA . ILE A 1 116 ? -0.240 8.390 -15.530 1.00 89.62 116 ILE A CA 1
ATOM 918 C C . ILE A 1 116 ? -0.786 9.774 -15.129 1.00 89.62 116 ILE A C 1
ATOM 920 O O . ILE A 1 116 ? -1.178 9.934 -13.970 1.00 89.62 116 ILE A O 1
ATOM 924 N N . PRO A 1 117 ? -0.782 10.780 -16.026 1.00 78.44 117 PRO A N 1
ATOM 925 C CA . PRO A 1 117 ? -1.414 12.071 -15.767 1.00 78.44 117 PRO A CA 1
ATOM 926 C C . PRO A 1 117 ? -2.936 11.948 -15.949 1.00 78.44 117 PRO A C 1
ATOM 928 O O . PRO A 1 117 ? -3.389 11.426 -16.969 1.00 78.44 117 PRO A O 1
ATOM 931 N N . LEU A 1 118 ? -3.709 12.398 -14.957 1.00 70.88 118 LEU A N 1
ATOM 932 C CA . LEU A 1 118 ? -5.176 12.453 -14.974 1.00 70.88 118 LEU A CA 1
ATOM 933 C C . LEU A 1 118 ? -5.658 13.866 -14.674 1.00 70.88 118 LEU A C 1
ATOM 935 O O . LEU A 1 118 ? -5.059 14.486 -13.765 1.00 70.88 118 LEU A O 1
#

Secondary structure (DSSP, 8-state):
--THHHHHHHHHHTTTSSS-S-SSSHHHHTTTT-TT---HHHHHHHHHHHTT--HHHHHHHHHHHHHHTT-GGG---HHHHHHHHHS-PPPPHHHHHHHHHHTT--HHHHHHTTT---

pLDDT: mean 79.64, std 24.71, range [36.97, 98.81]

Foldseek 3Di:
DDPVVVVVVVCVVCVVVPPDPDDPVVVVPVVPPVPDPPQLLQVLVVLCVVVVHDQVNLQVQQVVVCVVVVHCLSGQHSVNNCCVNPVVDDRDPSVLVSSCVSSVHDSQVSVVSVVDHD